Protein AF-A0A8T5FT27-F1 (afdb_monomer_lite)

pLDDT: mean 94.56, std 6.56, range [50.94, 98.25]

Structure (mmCIF, N/CA/C/O backbone):
data_AF-A0A8T5FT27-F1
#
_entry.id   AF-A0A8T5FT27-F1
#
loop_
_atom_site.group_PDB
_atom_site.id
_atom_site.type_symbol
_atom_site.label_atom_id
_atom_site.label_alt_id
_atom_site.label_comp_id
_atom_site.label_asym_id
_atom_site.label_entity_id
_atom_site.label_seq_id
_atom_site.pdbx_PDB_ins_code
_atom_site.Cartn_x
_atom_site.Cartn_y
_atom_site.Cartn_z
_atom_site.occupancy
_atom_site.B_iso_or_equiv
_atom_site.auth_seq_id
_atom_site.auth_comp_id
_atom_site.auth_asym_id
_atom_site.auth_atom_id
_atom_site.pdbx_PDB_model_num
ATOM 1 N N . MET A 1 1 ? 6.027 -18.236 4.051 1.00 50.94 1 MET A N 1
ATOM 2 C CA . MET A 1 1 ? 5.375 -16.987 4.514 1.00 50.94 1 MET A CA 1
ATOM 3 C C . MET A 1 1 ? 6.095 -15.796 3.899 1.00 50.94 1 MET A C 1
ATOM 5 O O . MET A 1 1 ? 7.313 -15.738 4.014 1.00 50.94 1 MET A O 1
ATOM 9 N N . LYS A 1 2 ? 5.392 -14.874 3.222 1.00 65.50 2 LYS A N 1
ATOM 10 C CA . LYS A 1 2 ? 6.002 -13.593 2.812 1.00 65.50 2 LYS A CA 1
ATOM 11 C C . LYS A 1 2 ? 6.432 -12.841 4.078 1.00 65.50 2 LYS A C 1
ATOM 13 O O . LYS A 1 2 ? 5.693 -12.835 5.058 1.00 65.50 2 LYS A O 1
ATOM 18 N N . LYS A 1 3 ? 7.634 -12.263 4.074 1.00 79.00 3 LYS A N 1
ATOM 19 C CA . LYS A 1 3 ? 8.177 -11.512 5.211 1.00 79.00 3 LYS A CA 1
ATOM 20 C C . LYS A 1 3 ? 7.334 -10.245 5.408 1.00 79.00 3 LYS A C 1
ATOM 22 O O . LYS A 1 3 ? 7.218 -9.449 4.479 1.00 79.00 3 LYS A O 1
ATOM 27 N N . SER A 1 4 ? 6.721 -10.092 6.578 1.00 81.38 4 SER A N 1
ATOM 28 C CA . SER A 1 4 ? 5.949 -8.898 6.944 1.00 81.38 4 SER A CA 1
ATOM 29 C C . SER A 1 4 ? 6.836 -7.924 7.713 1.00 81.38 4 SER A C 1
ATOM 31 O O . SER A 1 4 ? 7.675 -8.354 8.502 1.00 81.38 4 SER A O 1
ATOM 33 N N . ASN A 1 5 ? 6.632 -6.624 7.504 1.00 89.38 5 ASN A N 1
ATOM 34 C CA . ASN A 1 5 ? 7.294 -5.563 8.263 1.00 89.38 5 ASN A CA 1
ATOM 35 C C . ASN A 1 5 ? 6.236 -4.761 9.027 1.00 89.38 5 ASN A C 1
ATOM 37 O O . ASN A 1 5 ? 5.136 -4.553 8.514 1.00 89.38 5 ASN A O 1
ATOM 41 N N . VAL A 1 6 ? 6.571 -4.320 10.240 1.00 91.25 6 VAL A N 1
ATOM 42 C CA . VAL A 1 6 ? 5.705 -3.448 11.044 1.00 91.25 6 VAL A CA 1
ATOM 43 C C . VAL A 1 6 ? 5.896 -2.004 10.591 1.00 91.25 6 VAL A C 1
ATOM 45 O O . VAL A 1 6 ? 7.026 -1.554 10.418 1.00 91.25 6 VAL A O 1
ATOM 48 N N . VAL A 1 7 ? 4.788 -1.284 10.416 1.00 90.19 7 VAL A N 1
ATOM 49 C CA . VAL A 1 7 ? 4.771 0.157 10.142 1.00 90.19 7 VAL A CA 1
ATOM 50 C C . VAL A 1 7 ? 3.888 0.826 11.190 1.00 90.19 7 VAL A C 1
ATOM 52 O O . VAL A 1 7 ? 2.760 0.390 11.414 1.00 90.19 7 VAL A O 1
ATOM 55 N N . THR A 1 8 ? 4.400 1.877 11.830 1.00 92.38 8 THR A N 1
ATOM 56 C CA . THR A 1 8 ? 3.698 2.666 12.853 1.00 92.38 8 THR A CA 1
ATOM 57 C C . THR A 1 8 ? 3.598 4.118 12.409 1.00 92.38 8 THR A C 1
ATOM 59 O O . THR A 1 8 ? 4.576 4.674 11.913 1.00 92.38 8 THR A O 1
ATOM 62 N N . PHE A 1 9 ? 2.442 4.741 12.611 1.00 93.38 9 PHE A N 1
ATOM 63 C CA . PHE A 1 9 ? 2.205 6.145 12.284 1.00 93.38 9 PHE A CA 1
ATOM 64 C C . PHE A 1 9 ? 1.170 6.743 13.240 1.00 93.38 9 PHE A C 1
ATOM 66 O O . PHE A 1 9 ? 0.358 6.020 13.819 1.00 93.38 9 PHE A O 1
ATOM 73 N N . THR A 1 10 ? 1.210 8.063 13.406 1.00 96.00 10 THR A N 1
ATOM 74 C CA . THR A 1 10 ? 0.241 8.812 14.216 1.00 96.00 10 THR A CA 1
ATOM 75 C C . THR A 1 10 ? -0.898 9.296 13.330 1.00 96.00 10 THR A C 1
ATOM 77 O O . THR A 1 10 ? -0.669 9.713 12.195 1.00 96.00 10 THR A O 1
ATOM 80 N N . VAL A 1 11 ? -2.122 9.264 13.853 1.00 95.56 11 VAL A N 1
ATOM 81 C CA . VAL A 1 11 ? -3.323 9.737 13.158 1.00 95.56 11 VAL A CA 1
ATOM 82 C C . VAL A 1 11 ? -4.128 10.695 14.039 1.00 95.56 11 VAL A C 1
ATOM 84 O O . VAL A 1 11 ? -4.056 10.578 15.265 1.00 95.56 11 VAL A O 1
ATOM 87 N N . PRO A 1 12 ? -4.917 11.608 13.444 1.00 98.12 12 PRO A N 1
ATOM 88 C CA . PRO A 1 12 ? -5.917 12.383 14.175 1.00 98.12 12 PRO A CA 1
ATOM 89 C C . PRO A 1 12 ? -6.937 11.488 14.893 1.00 98.12 12 PRO A C 1
ATOM 91 O O . PRO A 1 12 ? -7.194 10.352 14.475 1.00 98.12 12 PRO A O 1
ATOM 94 N N . SER A 1 13 ? -7.550 12.015 15.954 1.00 97.62 13 SER A N 1
ATOM 95 C CA . SER A 1 13 ? -8.533 11.298 16.780 1.00 97.62 13 SER A CA 1
ATOM 96 C C . SER A 1 13 ? -9.710 10.762 15.961 1.00 97.62 13 SER A C 1
ATOM 98 O O . SER A 1 13 ? -10.170 9.646 16.192 1.00 97.62 13 SER A O 1
ATOM 100 N N . GLU A 1 14 ? -10.156 11.513 14.958 1.00 97.50 14 GLU A N 1
ATOM 101 C CA . GLU A 1 14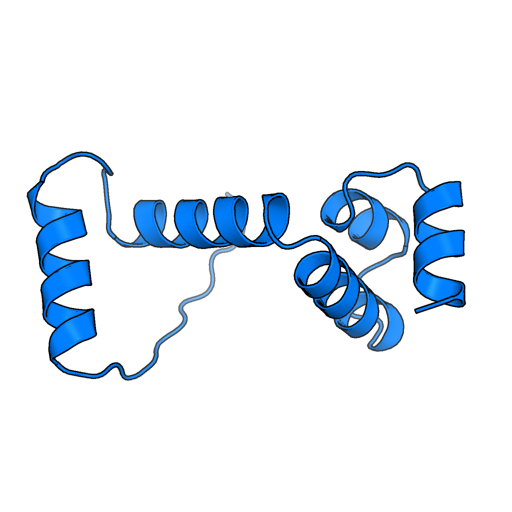 ? -11.255 11.157 14.059 1.00 97.50 14 GLU A CA 1
ATOM 102 C C . GLU A 1 14 ? -10.936 9.898 13.251 1.00 97.50 14 GLU A C 1
ATOM 104 O O . GLU A 1 14 ? -11.752 8.981 13.155 1.00 97.50 14 GLU A O 1
ATOM 109 N N . ILE A 1 15 ? -9.714 9.814 12.724 1.00 96.94 15 ILE A N 1
ATOM 110 C CA . ILE A 1 15 ? -9.253 8.645 11.974 1.00 96.94 15 ILE A CA 1
ATOM 111 C C . ILE A 1 15 ? -9.124 7.441 12.903 1.00 96.94 15 ILE A C 1
ATOM 113 O O . ILE A 1 15 ? -9.536 6.345 12.530 1.00 96.94 15 ILE A O 1
ATOM 117 N N . LYS A 1 16 ? -8.621 7.629 14.130 1.00 96.75 16 LYS A N 1
ATOM 118 C CA . LYS A 1 16 ? -8.561 6.548 15.121 1.00 96.75 16 LYS A CA 1
ATOM 119 C C . LYS A 1 16 ? -9.949 5.956 15.392 1.00 96.75 16 LYS A C 1
ATOM 121 O O . LYS A 1 16 ? -10.089 4.736 15.354 1.00 96.75 16 LYS A O 1
ATOM 126 N N . MET A 1 17 ? -10.969 6.797 15.589 1.00 97.06 17 MET A N 1
ATOM 127 C CA . MET A 1 17 ? -12.351 6.335 15.788 1.00 97.06 17 MET A CA 1
ATOM 128 C C . MET A 1 17 ? -12.859 5.499 14.604 1.00 97.06 17 MET A C 1
ATOM 130 O O . MET A 1 17 ? -13.469 4.450 14.811 1.00 97.06 17 MET A O 1
ATOM 134 N N . ILE A 1 18 ? -12.571 5.920 13.367 1.00 96.00 18 ILE A N 1
ATOM 135 C CA . ILE A 1 18 ? -12.951 5.177 12.154 1.00 96.00 18 ILE A CA 1
ATOM 136 C C . ILE A 1 18 ? -12.245 3.816 12.092 1.00 96.00 18 ILE A C 1
ATOM 138 O O . ILE A 1 18 ? -12.894 2.809 11.817 1.00 96.00 18 ILE A O 1
ATOM 142 N N . LEU A 1 19 ? -10.937 3.761 12.366 1.00 95.31 19 LEU A N 1
ATOM 143 C CA . LEU A 1 19 ? -10.167 2.510 12.342 1.00 95.31 19 LEU A CA 1
ATOM 144 C C . LEU A 1 19 ? -10.667 1.511 13.397 1.00 95.31 19 LEU A C 1
ATOM 146 O O . LEU A 1 19 ? -10.798 0.322 13.111 1.00 95.31 19 LEU A O 1
ATOM 150 N N . GLU A 1 20 ? -10.999 1.988 14.598 1.00 94.56 20 GLU A N 1
ATOM 151 C CA . GLU A 1 20 ? -11.591 1.154 15.649 1.00 94.56 20 GLU A CA 1
ATOM 152 C C . GLU A 1 20 ? -12.980 0.635 15.257 1.00 94.56 20 GLU A C 1
ATOM 154 O O . GLU A 1 20 ? -13.298 -0.528 15.512 1.00 94.56 20 GLU A O 1
ATOM 159 N N . ALA A 1 21 ? -13.809 1.466 14.618 1.00 95.88 21 ALA A N 1
ATOM 160 C CA . ALA A 1 21 ? -15.107 1.039 14.105 1.00 95.88 21 ALA A CA 1
ATOM 161 C C . ALA A 1 21 ? -14.954 -0.017 12.998 1.00 95.88 21 ALA A C 1
ATOM 163 O O . ALA A 1 21 ? -15.620 -1.049 13.056 1.00 95.88 21 ALA A O 1
ATOM 164 N N . ALA A 1 22 ? -14.030 0.185 12.051 1.00 94.44 22 ALA A N 1
ATOM 165 C CA . ALA A 1 22 ? -13.754 -0.755 10.962 1.00 94.44 22 ALA A CA 1
ATOM 166 C C . ALA A 1 22 ? -13.362 -2.152 11.473 1.00 94.44 22 ALA A C 1
ATOM 168 O O . ALA A 1 22 ? -13.753 -3.157 10.885 1.00 94.44 22 ALA A O 1
ATOM 169 N N . GLN A 1 23 ? -12.643 -2.226 12.595 1.00 92.62 23 GLN A N 1
ATOM 170 C CA . GLN A 1 23 ? -12.318 -3.498 13.237 1.00 92.62 23 GLN A CA 1
ATOM 171 C C . GLN A 1 23 ? -13.529 -4.134 13.940 1.00 92.62 23 GLN A C 1
ATOM 173 O O . GLN A 1 23 ? -13.691 -5.351 13.910 1.00 92.62 23 GLN A O 1
ATOM 178 N N . LYS A 1 24 ? -14.383 -3.332 14.586 1.00 94.62 24 LYS A N 1
ATOM 179 C CA . LYS A 1 24 ? -15.512 -3.829 15.395 1.00 94.62 24 LYS A CA 1
ATOM 180 C C . LYS A 1 24 ? -16.678 -4.368 14.570 1.00 94.62 24 LYS A C 1
ATOM 182 O O . LYS A 1 24 ? -17.372 -5.260 15.042 1.00 94.62 24 LYS A O 1
ATOM 187 N N . ILE A 1 25 ? -16.910 -3.836 13.369 1.00 95.88 25 ILE A N 1
ATOM 188 C CA . ILE A 1 25 ? -18.054 -4.240 12.531 1.00 95.88 25 ILE A CA 1
ATOM 189 C C . ILE A 1 25 ? -17.923 -5.654 11.941 1.00 95.88 25 ILE A C 1
ATOM 191 O O . ILE A 1 25 ? -18.901 -6.173 11.414 1.00 95.88 25 ILE A O 1
ATOM 195 N N . GLY A 1 26 ? -16.738 -6.272 12.008 1.00 91.25 26 GLY A N 1
ATOM 196 C CA . GLY A 1 26 ? -16.527 -7.665 11.599 1.00 91.25 26 GLY A CA 1
ATOM 197 C C . GLY A 1 26 ? -16.490 -7.915 10.087 1.00 91.25 26 GLY A C 1
ATOM 198 O O . GLY A 1 26 ? -16.557 -9.065 9.674 1.00 91.25 26 GLY A O 1
ATOM 199 N N . TYR A 1 27 ? -16.381 -6.870 9.256 1.00 94.75 27 TYR A N 1
ATOM 200 C CA . TYR A 1 27 ? -16.226 -7.029 7.800 1.00 94.75 27 TYR A CA 1
ATOM 201 C C . TYR A 1 27 ? -14.823 -7.527 7.401 1.00 94.75 27 TYR A C 1
ATOM 203 O O . TYR A 1 27 ? -14.655 -8.118 6.341 1.00 94.75 27 TYR A O 1
ATOM 211 N N . TYR A 1 28 ? -13.821 -7.286 8.253 1.00 94.38 28 TYR A N 1
ATOM 212 C CA . TYR A 1 28 ? -12.445 -7.762 8.099 1.00 94.38 28 TYR A CA 1
ATOM 213 C C . TYR A 1 28 ? -12.010 -8.495 9.368 1.00 94.38 28 TYR A C 1
ATOM 215 O O . TYR A 1 28 ? -12.377 -8.079 10.469 1.00 94.38 28 TYR A O 1
ATOM 223 N N . ASP A 1 29 ? -11.148 -9.505 9.232 1.00 92.19 29 ASP A N 1
ATOM 224 C CA . ASP A 1 29 ? -10.629 -10.288 10.363 1.00 92.19 29 ASP A CA 1
ATOM 225 C C . ASP A 1 29 ? -9.700 -9.453 11.257 1.00 92.19 29 ASP A C 1
ATOM 227 O O . ASP A 1 29 ? -9.467 -9.750 12.431 1.00 92.19 29 ASP A O 1
ATOM 231 N N . SER A 1 30 ? -9.104 -8.400 10.691 1.00 93.25 30 SER A N 1
ATOM 232 C CA . SER A 1 30 ? -8.191 -7.513 11.405 1.00 93.25 30 SER A CA 1
ATOM 233 C C . SER A 1 30 ? -8.079 -6.140 10.754 1.00 93.25 30 SER A C 1
ATOM 235 O O . SER A 1 30 ? -8.268 -5.972 9.547 1.00 93.25 30 SER A O 1
ATOM 237 N N . LEU A 1 31 ? -7.615 -5.163 11.537 1.00 93.44 31 LEU A N 1
ATOM 238 C CA . LEU A 1 31 ? -7.264 -3.846 11.009 1.00 93.44 31 LEU A CA 1
ATOM 239 C C . LEU A 1 31 ? -6.173 -3.926 9.923 1.00 93.44 31 LEU A C 1
ATOM 241 O O . LEU A 1 31 ? -6.187 -3.168 8.957 1.00 93.44 31 LEU A O 1
ATOM 245 N N . SER A 1 32 ? -5.233 -4.870 10.038 1.00 92.88 32 SER A N 1
ATOM 246 C CA . SER A 1 32 ? -4.194 -5.085 9.024 1.00 92.88 32 SER A CA 1
ATOM 247 C C . SER A 1 32 ? -4.751 -5.585 7.692 1.00 92.88 32 SER A C 1
ATOM 249 O O . SER A 1 32 ? -4.176 -5.309 6.640 1.00 92.88 32 SER A O 1
ATOM 251 N N . GLU A 1 33 ? -5.833 -6.357 7.707 1.00 93.69 33 GLU A N 1
ATOM 252 C CA . GLU A 1 33 ? -6.520 -6.765 6.486 1.00 93.69 33 GLU A CA 1
ATOM 253 C C . GLU A 1 33 ? -7.240 -5.582 5.841 1.00 93.69 33 GLU A C 1
ATOM 255 O O . GLU A 1 33 ? -6.961 -5.290 4.678 1.00 93.69 33 GLU A O 1
ATOM 260 N N . PHE A 1 34 ? -8.027 -4.839 6.627 1.00 95.50 34 PHE A N 1
ATOM 261 C CA . PHE A 1 34 ? -8.698 -3.613 6.187 1.00 95.50 34 PHE A CA 1
ATOM 262 C C . PHE A 1 34 ? -7.731 -2.628 5.518 1.00 95.50 34 PHE A C 1
ATOM 264 O O . PHE A 1 34 ? -7.990 -2.128 4.425 1.00 95.50 34 PHE A O 1
ATOM 271 N N . LEU A 1 35 ? -6.577 -2.368 6.140 1.00 94.94 35 LEU A N 1
ATOM 272 C CA . LEU A 1 35 ? -5.585 -1.441 5.593 1.00 94.94 35 LEU A CA 1
ATOM 273 C C . LEU A 1 35 ? -4.941 -1.965 4.302 1.00 94.94 35 LEU A C 1
ATOM 275 O O . LEU A 1 35 ? -4.727 -1.194 3.368 1.00 94.94 35 LEU A O 1
ATOM 279 N N . ARG A 1 36 ? -4.642 -3.269 4.214 1.00 93.56 36 ARG A N 1
ATOM 280 C CA . ARG A 1 36 ? -4.104 -3.864 2.977 1.00 93.56 36 ARG A CA 1
ATOM 281 C C . ARG A 1 36 ? -5.107 -3.788 1.834 1.00 93.56 36 ARG A C 1
ATOM 283 O O . ARG A 1 36 ? -4.692 -3.557 0.700 1.00 93.56 36 ARG A O 1
ATOM 290 N N . ASP A 1 37 ? -6.385 -3.983 2.131 1.00 95.50 37 ASP A N 1
ATOM 291 C CA . ASP A 1 37 ? -7.454 -3.847 1.151 1.00 95.50 37 ASP A CA 1
ATOM 292 C C . ASP A 1 37 ? -7.630 -2.394 0.708 1.00 95.50 37 ASP A C 1
ATOM 294 O O . ASP A 1 37 ? -7.583 -2.100 -0.481 1.00 95.50 37 ASP A O 1
ATOM 298 N N . SER A 1 38 ? -7.648 -1.464 1.664 1.00 95.81 38 SER A N 1
ATOM 299 C CA . SER A 1 38 ? -7.723 -0.024 1.400 1.00 95.81 38 SER A CA 1
ATOM 300 C C . SER A 1 38 ? -6.587 0.464 0.493 1.00 95.81 38 SER A C 1
ATOM 302 O O . SER A 1 38 ? -6.813 1.274 -0.408 1.00 95.81 38 SER A O 1
ATOM 304 N N . ILE A 1 39 ? -5.361 -0.040 0.687 1.00 95.31 39 ILE A N 1
ATOM 305 C CA . ILE A 1 39 ? -4.221 0.259 -0.193 1.00 95.31 39 ILE A CA 1
ATOM 306 C C . ILE A 1 39 ? -4.458 -0.311 -1.596 1.00 95.31 39 ILE A C 1
ATOM 308 O O . ILE A 1 39 ? -4.278 0.418 -2.571 1.00 95.31 39 ILE A O 1
ATOM 312 N N . ARG A 1 40 ? -4.879 -1.581 -1.716 1.00 94.81 40 ARG A N 1
ATOM 313 C CA . ARG A 1 40 ? -5.186 -2.208 -3.016 1.00 94.81 40 ARG A CA 1
ATOM 314 C C . ARG A 1 40 ? -6.258 -1.421 -3.766 1.00 94.81 40 ARG A C 1
ATOM 316 O O . ARG A 1 40 ? -5.991 -0.957 -4.872 1.00 94.81 40 ARG A O 1
ATOM 323 N N . TYR A 1 41 ? -7.386 -1.156 -3.110 1.00 96.56 41 TYR A N 1
ATOM 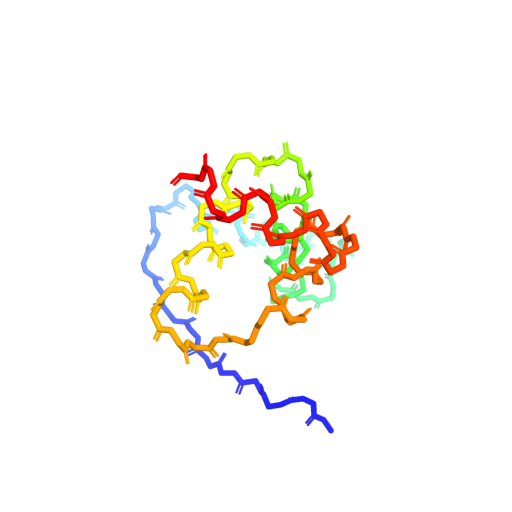324 C CA . TYR A 1 41 ? -8.483 -0.358 -3.645 1.00 96.56 41 TYR A CA 1
ATOM 325 C C . TYR A 1 41 ? -8.012 1.028 -4.099 1.00 96.56 41 TYR A C 1
ATOM 327 O O . TYR A 1 41 ? -8.339 1.480 -5.197 1.00 96.56 41 TYR A O 1
ATOM 335 N N . THR A 1 42 ? -7.196 1.707 -3.287 1.00 97.00 42 THR A N 1
ATOM 336 C CA . THR A 1 42 ? -6.665 3.032 -3.634 1.00 97.00 42 THR A CA 1
ATOM 337 C C . THR A 1 42 ? -5.807 2.974 -4.895 1.00 97.00 42 THR A C 1
ATOM 339 O O . THR A 1 42 ? -5.995 3.794 -5.792 1.00 97.00 42 THR A O 1
ATOM 342 N N . LEU A 1 43 ? -4.888 2.010 -4.998 1.00 95.25 43 LEU A N 1
ATOM 343 C CA . LEU A 1 43 ? -4.015 1.887 -6.166 1.00 95.25 43 LEU A CA 1
ATOM 344 C C . LEU A 1 43 ? -4.794 1.488 -7.420 1.00 95.25 43 LEU A C 1
ATOM 346 O O . LEU A 1 43 ? -4.521 2.034 -8.485 1.00 95.25 43 LEU A O 1
ATOM 350 N N . GLU A 1 44 ? -5.786 0.606 -7.318 1.00 94.81 44 GLU A N 1
ATOM 351 C CA . GLU A 1 44 ? -6.660 0.227 -8.436 1.00 94.81 44 GLU A CA 1
ATOM 352 C C . GLU A 1 44 ? -7.432 1.433 -8.989 1.00 94.81 44 GLU A C 1
ATOM 354 O O . GLU A 1 44 ? -7.438 1.659 -10.202 1.00 94.81 44 GLU A O 1
ATOM 359 N N . ASN A 1 45 ? -7.986 2.264 -8.101 1.00 96.81 45 ASN A N 1
ATOM 360 C CA . ASN A 1 45 ? -8.864 3.378 -8.468 1.00 96.81 45 ASN A CA 1
ATOM 361 C C . ASN A 1 45 ? -8.135 4.702 -8.753 1.00 96.81 45 ASN A C 1
ATOM 363 O O . ASN A 1 45 ? -8.714 5.620 -9.336 1.00 96.81 45 ASN A O 1
ATOM 367 N N . LYS A 1 46 ? -6.866 4.848 -8.353 1.00 96.69 46 LYS A N 1
ATOM 368 C CA . LYS A 1 46 ? -6.075 6.075 -8.552 1.00 96.69 46 LYS A CA 1
ATOM 369 C C . LYS A 1 46 ? -4.892 5.807 -9.479 1.00 96.69 46 LYS A C 1
ATOM 371 O O . LYS A 1 46 ? -3.743 5.784 -9.043 1.00 96.69 46 LYS A O 1
ATOM 376 N N . LYS A 1 47 ? -5.171 5.657 -10.782 1.00 94.50 47 LYS A N 1
ATOM 377 C CA . LYS A 1 47 ? -4.168 5.331 -11.818 1.00 94.50 47 LYS A CA 1
ATOM 378 C C . LYS A 1 47 ? -2.907 6.203 -11.738 1.00 94.50 47 LYS A C 1
ATOM 380 O O . LYS A 1 47 ? -1.813 5.657 -11.695 1.00 94.50 47 LYS A O 1
ATOM 385 N N . HIS A 1 48 ? -3.039 7.529 -11.655 1.00 95.88 48 HIS A N 1
ATOM 386 C CA . HIS A 1 48 ? -1.873 8.424 -11.571 1.00 95.88 48 HIS A CA 1
ATOM 387 C C . HIS A 1 48 ? -1.019 8.186 -10.318 1.00 95.88 48 HIS A C 1
ATOM 389 O O . HIS A 1 48 ? 0.202 8.149 -10.413 1.00 95.88 48 HIS A O 1
ATOM 395 N N . LEU A 1 49 ? -1.642 7.960 -9.156 1.00 96.88 49 LEU A N 1
ATOM 396 C CA . LEU A 1 49 ? -0.917 7.628 -7.925 1.00 96.88 49 LEU A CA 1
ATOM 397 C C . LEU A 1 49 ? -0.182 6.288 -8.060 1.00 96.88 49 LEU A C 1
ATOM 399 O O . LEU A 1 49 ? 0.970 6.168 -7.652 1.00 96.88 49 LEU A O 1
ATOM 403 N N . ARG A 1 50 ? -0.834 5.287 -8.662 1.00 97.06 50 ARG A N 1
ATOM 404 C CA . ARG A 1 50 ? -0.229 3.977 -8.925 1.00 97.06 50 ARG A CA 1
ATOM 405 C C . ARG A 1 50 ? 1.004 4.091 -9.817 1.00 97.06 50 ARG A C 1
ATOM 407 O O . ARG A 1 50 ? 2.019 3.473 -9.502 1.00 97.06 50 ARG A O 1
ATOM 414 N N . ILE A 1 51 ? 0.934 4.895 -10.881 1.00 97.62 51 ILE A N 1
ATOM 415 C CA . ILE A 1 51 ? 2.083 5.124 -11.764 1.00 97.62 51 ILE A CA 1
ATOM 416 C C . ILE A 1 51 ? 3.195 5.872 -11.022 1.00 97.62 51 ILE A C 1
ATOM 418 O O . ILE A 1 51 ? 4.331 5.412 -11.057 1.00 97.62 51 ILE A O 1
ATOM 422 N N . ALA A 1 52 ? 2.875 6.932 -10.269 1.00 97.88 52 ALA A N 1
ATOM 423 C CA . ALA A 1 52 ? 3.859 7.676 -9.477 1.00 97.88 52 ALA A CA 1
ATOM 424 C C . ALA A 1 52 ? 4.655 6.768 -8.526 1.00 97.88 52 ALA A C 1
ATOM 426 O O . ALA A 1 52 ? 5.880 6.842 -8.460 1.00 97.88 52 ALA A O 1
ATOM 427 N N . ILE A 1 53 ? 3.960 5.873 -7.816 1.00 97.75 53 ILE A N 1
ATOM 428 C CA . ILE A 1 53 ? 4.586 4.912 -6.900 1.00 97.75 53 ILE A CA 1
ATOM 429 C C . ILE A 1 53 ? 5.456 3.909 -7.665 1.00 97.75 53 ILE A C 1
ATOM 431 O O . ILE A 1 53 ? 6.571 3.616 -7.236 1.00 97.75 53 ILE A O 1
ATOM 435 N N . ALA A 1 54 ? 4.970 3.375 -8.791 1.00 97.81 54 ALA A N 1
ATOM 436 C CA . ALA A 1 54 ? 5.750 2.453 -9.616 1.00 97.81 54 ALA A CA 1
ATOM 437 C C . ALA A 1 54 ? 7.026 3.119 -10.158 1.00 97.81 54 ALA A C 1
ATOM 439 O O . ALA A 1 54 ? 8.093 2.504 -10.115 1.00 97.81 54 ALA A O 1
ATOM 440 N N . TYR A 1 55 ? 6.926 4.373 -10.605 1.00 98.19 55 TYR A N 1
ATOM 441 C CA . TYR A 1 55 ? 8.044 5.167 -11.105 1.00 98.19 55 TYR A CA 1
ATOM 442 C C . TYR A 1 55 ? 9.099 5.422 -10.031 1.00 98.19 55 TYR A C 1
ATOM 444 O O . TYR A 1 55 ? 10.271 5.119 -10.253 1.00 98.19 55 TYR A O 1
ATOM 452 N N . GLU A 1 56 ? 8.694 5.887 -8.847 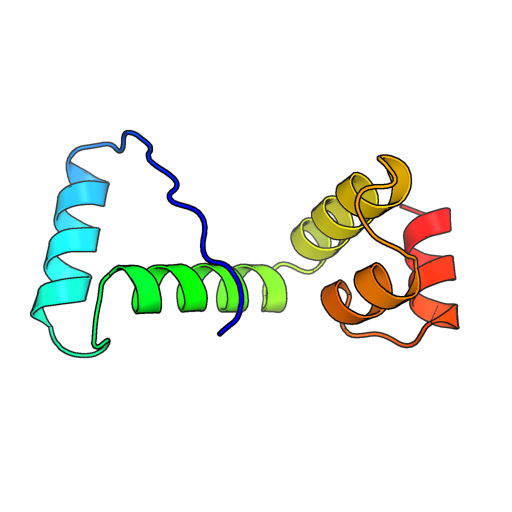1.00 98.25 56 GLU A N 1
ATOM 453 C CA . GLU A 1 56 ? 9.613 6.114 -7.725 1.00 98.25 56 GLU A CA 1
ATOM 454 C C . GLU A 1 56 ? 10.361 4.827 -7.353 1.00 98.25 56 GLU A C 1
ATOM 456 O O . GLU A 1 56 ? 11.587 4.808 -7.248 1.00 98.25 56 GLU A O 1
ATOM 461 N N . LEU A 1 57 ? 9.650 3.704 -7.217 1.00 98.12 57 LEU A N 1
ATOM 462 C CA . LEU A 1 57 ? 10.264 2.422 -6.857 1.00 98.12 57 LEU A CA 1
ATOM 463 C C . LEU A 1 57 ? 11.214 1.891 -7.941 1.00 98.12 57 LEU A C 1
ATOM 465 O O . LEU A 1 57 ? 12.239 1.278 -7.621 1.00 98.12 57 LEU A O 1
ATOM 469 N N . TYR A 1 58 ? 10.866 2.079 -9.215 1.00 98.06 58 TYR A N 1
ATOM 470 C CA . TYR A 1 58 ? 11.666 1.617 -10.346 1.00 98.06 58 TYR A CA 1
ATOM 471 C C . TYR A 1 58 ? 12.941 2.449 -10.511 1.00 98.06 58 TYR A C 1
ATOM 473 O O . TYR A 1 58 ? 14.044 1.899 -10.541 1.00 98.06 58 TYR A O 1
ATOM 481 N N . THR A 1 59 ? 12.810 3.775 -10.551 1.00 97.00 59 THR A N 1
ATOM 482 C CA . THR A 1 59 ? 13.939 4.699 -10.751 1.00 97.00 59 THR A CA 1
ATOM 483 C C . THR A 1 59 ? 14.907 4.706 -9.569 1.00 97.00 59 THR A C 1
ATOM 485 O O . THR A 1 59 ? 16.122 4.757 -9.770 1.00 97.00 59 THR A O 1
ATOM 488 N N . SER A 1 60 ? 14.411 4.506 -8.342 1.00 97.75 60 SER A N 1
ATOM 489 C CA . SER A 1 60 ? 15.241 4.283 -7.146 1.00 97.75 60 SER A CA 1
ATOM 490 C C . SER A 1 60 ? 15.880 2.883 -7.070 1.00 97.75 60 SER A C 1
ATOM 492 O O . SER A 1 60 ? 16.525 2.544 -6.071 1.00 97.75 60 SER A O 1
ATOM 494 N N . LYS A 1 61 ? 15.727 2.055 -8.116 1.00 96.94 61 LYS A N 1
ATOM 495 C CA . LYS A 1 61 ? 16.267 0.688 -8.242 1.00 96.94 61 LYS A CA 1
ATOM 496 C C . LYS A 1 61 ? 15.831 -0.255 -7.112 1.00 96.94 61 LYS A C 1
ATOM 498 O O . LYS A 1 61 ? 16.525 -1.226 -6.809 1.00 96.94 61 LYS A O 1
ATOM 503 N N . LYS A 1 62 ? 14.685 0.013 -6.474 1.00 97.88 62 LYS A N 1
ATOM 504 C CA . LYS A 1 62 ? 14.103 -0.856 -5.433 1.00 97.88 62 LYS A CA 1
ATOM 505 C C . LYS A 1 62 ? 13.348 -2.036 -6.030 1.00 97.88 62 LYS A C 1
ATOM 507 O O . LYS A 1 62 ? 13.213 -3.063 -5.368 1.00 97.88 62 LYS A O 1
ATOM 512 N N . ILE A 1 63 ? 12.866 -1.891 -7.263 1.00 97.50 63 ILE A N 1
ATOM 513 C CA . ILE A 1 63 ? 12.156 -2.933 -8.004 1.00 97.50 63 ILE A CA 1
ATOM 514 C C . ILE A 1 63 ? 12.663 -3.027 -9.450 1.00 97.50 63 ILE A C 1
ATOM 516 O O . ILE A 1 63 ? 13.230 -2.079 -9.985 1.00 97.50 63 ILE A O 1
ATOM 520 N N . SER A 1 64 ? 12.449 -4.176 -10.092 1.00 98.19 64 SER A N 1
ATOM 521 C CA . SER A 1 64 ? 12.711 -4.368 -11.524 1.00 98.19 64 SER A CA 1
ATOM 522 C C . SER A 1 64 ? 11.555 -3.850 -12.389 1.00 98.19 64 SER A C 1
ATOM 524 O O . SER A 1 64 ? 10.449 -3.643 -11.888 1.00 98.19 64 SER A O 1
ATOM 526 N N . LEU A 1 65 ? 11.774 -3.733 -13.706 1.00 97.81 65 LEU A N 1
ATOM 527 C CA . LEU A 1 65 ? 10.713 -3.402 -14.669 1.00 97.81 65 LEU A CA 1
ATOM 528 C C . LEU A 1 65 ? 9.539 -4.396 -14.606 1.00 97.81 65 LEU A C 1
ATOM 530 O O . LEU A 1 65 ? 8.388 -3.980 -14.635 1.00 97.81 65 LEU A O 1
ATOM 534 N N . GLY A 1 66 ? 9.812 -5.696 -14.444 1.00 98.06 66 GLY A N 1
ATOM 535 C CA . GLY A 1 66 ? 8.756 -6.708 -14.286 1.00 98.06 66 GLY A CA 1
ATOM 536 C C . GLY A 1 66 ? 7.938 -6.519 -13.016 1.00 98.06 66 GLY A C 1
ATOM 537 O O . GLY A 1 66 ? 6.719 -6.653 -13.023 1.00 98.06 66 GLY A O 1
ATOM 538 N N . LYS A 1 67 ? 8.580 -6.111 -11.919 1.00 97.94 67 LYS A N 1
ATOM 539 C CA . LYS A 1 67 ? 7.833 -5.803 -10.704 1.00 97.94 67 LYS A CA 1
ATOM 540 C C . LYS A 1 67 ? 7.038 -4.500 -10.834 1.00 97.94 67 LYS A C 1
ATOM 542 O O . LYS A 1 67 ? 5.952 -4.397 -10.269 1.00 97.94 67 LYS A O 1
ATOM 547 N N . ALA A 1 68 ? 7.542 -3.531 -11.594 1.00 97.75 68 ALA A N 1
ATOM 548 C CA . ALA A 1 68 ? 6.798 -2.323 -11.924 1.00 97.75 68 ALA A CA 1
ATOM 549 C C . ALA A 1 68 ? 5.584 -2.628 -12.819 1.00 97.75 68 ALA A C 1
ATOM 551 O O . ALA A 1 68 ? 4.512 -2.094 -12.555 1.00 97.75 68 ALA A O 1
ATOM 552 N N . SE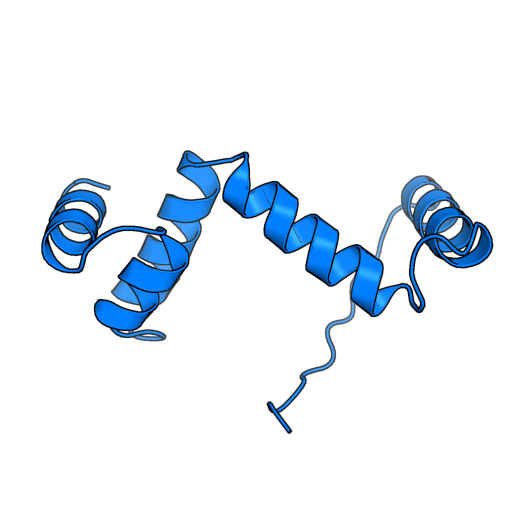R A 1 69 ? 5.696 -3.537 -13.797 1.00 97.75 69 SER A N 1
ATOM 553 C CA . SER A 1 69 ? 4.564 -3.935 -14.647 1.00 97.75 69 SER A CA 1
ATOM 554 C C . SER A 1 69 ? 3.450 -4.625 -13.853 1.00 97.75 69 SER A C 1
ATOM 556 O O . SER A 1 69 ? 2.2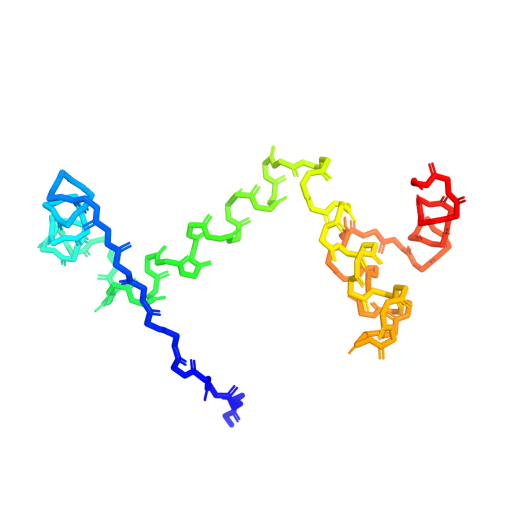74 -4.365 -14.100 1.00 97.75 69 SER A O 1
ATOM 558 N N . GLU A 1 70 ? 3.798 -5.421 -12.832 1.00 96.50 70 GLU A N 1
ATOM 559 C CA . GLU A 1 70 ? 2.820 -5.964 -11.875 1.00 96.50 70 GLU A CA 1
ATOM 560 C C . GLU A 1 70 ? 2.077 -4.857 -11.111 1.00 96.50 70 GLU A C 1
ATOM 562 O O . GLU A 1 70 ? 0.857 -4.918 -10.975 1.00 96.50 70 GLU A O 1
ATOM 567 N N . ILE A 1 71 ? 2.794 -3.839 -10.614 1.00 96.19 71 ILE A N 1
ATOM 568 C CA . ILE A 1 71 ? 2.175 -2.708 -9.900 1.00 96.19 71 ILE A CA 1
ATOM 569 C C . ILE A 1 71 ? 1.293 -1.898 -10.853 1.00 96.19 71 ILE A C 1
ATOM 571 O O . ILE A 1 71 ? 0.203 -1.490 -10.472 1.00 96.19 71 ILE A O 1
ATOM 575 N N . LEU A 1 72 ? 1.739 -1.674 -12.088 1.00 96.88 72 LEU A N 1
ATOM 576 C CA . LEU A 1 72 ? 1.002 -0.921 -13.104 1.00 96.88 72 LEU A CA 1
ATOM 577 C C . LEU A 1 72 ? -0.217 -1.677 -13.650 1.00 96.88 72 LEU A C 1
ATOM 579 O O . LEU A 1 72 ? -1.150 -1.020 -14.121 1.00 96.88 72 LEU A O 1
ATOM 583 N N . GLN A 1 73 ? -0.238 -3.007 -13.497 1.00 95.69 73 GLN A N 1
ATOM 584 C CA . GLN A 1 73 ? -1.242 -3.932 -14.035 1.00 95.69 73 GLN A CA 1
ATOM 585 C C . GLN A 1 73 ? -1.266 -3.924 -15.569 1.00 95.69 73 GLN A C 1
ATOM 587 O O . GLN A 1 73 ? -2.310 -3.765 -16.193 1.00 95.69 73 GLN A O 1
ATOM 592 N N . THR A 1 74 ? -0.088 -4.043 -16.175 1.00 96.44 74 THR A N 1
ATOM 593 C CA . THR A 1 74 ? 0.118 -3.893 -17.622 1.00 96.44 74 THR A CA 1
ATOM 594 C C . THR A 1 74 ? 1.217 -4.851 -18.088 1.00 96.44 74 THR A C 1
ATOM 596 O O . THR A 1 74 ? 1.914 -5.461 -17.268 1.00 96.44 74 THR A O 1
ATOM 599 N N . SER A 1 75 ? 1.382 -5.018 -19.397 1.00 97.94 75 SER A N 1
ATOM 600 C CA . SER A 1 75 ? 2.472 -5.823 -19.954 1.00 97.94 75 SER A CA 1
ATOM 601 C C . SER A 1 75 ? 3.845 -5.160 -19.753 1.00 97.94 75 SER A C 1
ATOM 603 O O . SER A 1 75 ? 3.955 -3.962 -19.508 1.00 97.94 75 SER A O 1
ATOM 605 N N . LEU A 1 76 ? 4.931 -5.932 -19.865 1.00 97.31 76 LEU A N 1
ATOM 606 C CA . LEU A 1 76 ? 6.299 -5.396 -19.774 1.00 97.31 76 LEU A CA 1
ATOM 607 C C . LEU A 1 76 ? 6.584 -4.250 -20.775 1.00 97.31 76 LEU A C 1
ATOM 609 O O . LEU A 1 76 ? 7.163 -3.249 -20.347 1.00 97.31 76 LEU A O 1
ATOM 613 N N . PRO A 1 77 ? 6.199 -4.354 -22.068 1.00 97.94 77 PRO A N 1
ATOM 614 C CA . PRO A 1 77 ? 6.384 -3.264 -23.027 1.00 97.94 77 PRO A CA 1
ATOM 615 C C . PRO A 1 77 ? 5.617 -1.992 -22.651 1.00 97.94 77 PRO A C 1
ATOM 617 O O . PRO A 1 77 ? 6.214 -0.921 -22.614 1.00 97.94 77 PRO A O 1
ATOM 620 N N . GLU A 1 78 ? 4.335 -2.110 -22.293 1.00 97.75 78 GLU A N 1
ATOM 621 C CA . GLU A 1 78 ? 3.508 -0.962 -21.886 1.00 97.75 78 GLU A CA 1
ATOM 622 C C . GLU A 1 78 ? 4.037 -0.313 -20.603 1.00 97.75 78 GLU A C 1
ATOM 624 O O . GLU A 1 78 ? 4.060 0.907 -20.480 1.00 97.75 78 GLU A O 1
ATOM 629 N N . ALA A 1 79 ? 4.505 -1.114 -19.639 1.00 97.69 79 ALA A N 1
ATOM 630 C CA . ALA A 1 79 ? 5.098 -0.596 -18.411 1.00 97.69 79 ALA A CA 1
ATOM 631 C C . ALA A 1 79 ? 6.333 0.254 -18.709 1.00 97.69 79 ALA A C 1
ATOM 633 O O . ALA A 1 79 ? 6.506 1.314 -18.113 1.00 97.69 79 ALA A O 1
ATOM 634 N N . LYS A 1 80 ? 7.182 -0.203 -19.635 1.00 97.19 80 LYS A N 1
ATOM 635 C CA . LYS A 1 80 ? 8.362 0.546 -20.064 1.00 97.19 80 LYS A CA 1
ATOM 636 C C . LYS A 1 80 ? 7.959 1.883 -20.682 1.00 97.19 80 LYS A C 1
ATOM 638 O O . LYS A 1 80 ? 8.487 2.907 -20.270 1.00 97.19 80 LYS A O 1
ATOM 643 N N . GLU A 1 81 ? 6.986 1.872 -21.589 1.00 97.88 81 GLU A N 1
ATOM 644 C CA . GLU A 1 81 ? 6.476 3.083 -22.237 1.00 97.88 81 GLU A CA 1
ATOM 645 C C . GLU A 1 81 ? 5.872 4.073 -21.229 1.00 97.88 81 GLU A C 1
ATOM 647 O O . GLU A 1 81 ? 6.186 5.260 -21.268 1.00 97.88 81 GLU A O 1
ATOM 652 N N . ILE A 1 82 ? 5.049 3.597 -20.289 1.00 97.44 82 ILE A N 1
ATOM 653 C CA . ILE A 1 82 ? 4.458 4.440 -19.241 1.00 97.44 82 ILE A CA 1
ATOM 654 C C . ILE A 1 82 ? 5.553 5.094 -18.394 1.00 97.44 82 ILE A C 1
ATOM 656 O O . ILE A 1 82 ? 5.456 6.278 -18.098 1.00 97.44 82 ILE A O 1
ATOM 660 N N . L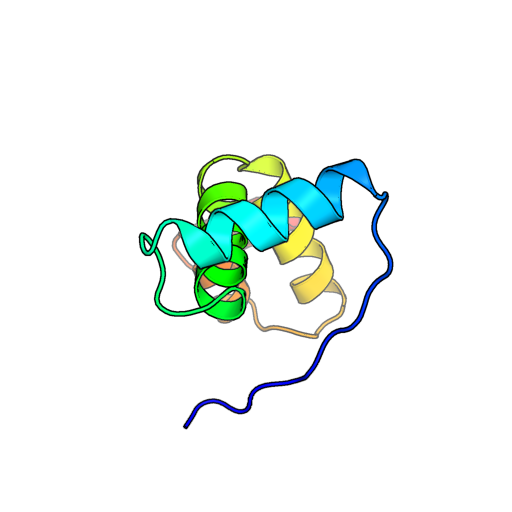EU A 1 83 ? 6.576 4.334 -17.993 1.00 96.62 83 LEU A N 1
ATOM 661 C CA . LEU A 1 83 ? 7.630 4.818 -17.098 1.00 96.62 83 LEU A CA 1
ATOM 662 C C . LEU A 1 83 ? 8.648 5.731 -17.791 1.00 96.62 83 LEU A C 1
ATOM 664 O O . LEU A 1 83 ? 9.227 6.579 -17.124 1.00 96.62 83 LEU A O 1
ATOM 668 N N . GLU A 1 84 ? 8.885 5.570 -19.095 1.00 94.50 84 GLU A N 1
ATOM 669 C CA . GLU A 1 84 ? 9.760 6.461 -19.877 1.00 94.50 84 GLU A CA 1
ATOM 670 C C . GLU A 1 84 ? 9.118 7.833 -20.143 1.00 94.50 84 GLU A C 1
ATOM 672 O O . GLU A 1 84 ? 9.835 8.800 -20.389 1.00 94.50 84 GLU A O 1
ATOM 677 N N . ASN A 1 85 ? 7.787 7.921 -20.055 1.00 90.94 85 ASN A N 1
ATOM 678 C CA . ASN A 1 85 ? 7.001 9.129 -20.323 1.00 90.94 85 ASN A CA 1
ATOM 679 C C . ASN A 1 85 ? 6.295 9.692 -19.072 1.00 90.94 85 ASN A C 1
ATOM 681 O O . ASN A 1 85 ? 5.333 10.453 -19.211 1.00 90.94 85 ASN A O 1
ATOM 685 N N . TRP A 1 86 ? 6.717 9.280 -17.872 1.00 87.94 86 TRP A N 1
ATOM 686 C CA . TRP A 1 86 ? 6.127 9.705 -16.599 1.00 87.94 86 TRP A CA 1
ATOM 687 C C . TRP A 1 86 ? 6.785 10.957 -16.016 1.00 87.94 86 TRP A C 1
ATOM 689 O O . TRP A 1 86 ? 8.035 11.022 -16.007 1.00 87.94 86 TRP A O 1
#

Sequence (86 aa):
MKKSNVVTFTVPSEIKMILEAAQKIGYYDSLSEFLRDSIRYTLENKKHLRIAIAYELYTSKKISLGKASEILQTSLPEAKEILENW

Radius of gyration: 16.08 Å; chains: 1; bounding box: 34×29×40 Å

Secondary structure (DSSP, 8-state):
-PPP--------HHHHHHHHHHHHTSSSS-HHHHHHHHHHHHHHH-HHHHHHHHHHHHHTTSS-HHHHHHHHTS-HHHHHHHHHT-

Foldseek 3Di:
DPDDDDDDDDDDPVVVVVLVVVCVVPPDVDSVRVVVVVVVVCLVVPLVVLLVVLLVCDVVVVDDLVVSCVSNVHDSVVSVVSNVVD